Protein AF-A0A1C3NMT8-F1 (afdb_monomer)

Solvent-accessible surface area (backbone atoms only — not comparable to full-atom values): 3313 Å² total; per-residue (Å²): 105,75,45,54,52,24,47,51,53,16,58,76,44,49,80,60,20,78,39,88,91,36,65,35,40,59,49,25,58,54,34,59,50,60,52,48,74,86,54,32,66,67,54,50,50,41,55,51,46,24,74,75,68,73,50,86,78,125

Secondary structure (DSSP, 8-state):
-HHHHHHHHHHHTGGGGGSTTSHHHHHHHHHHHHHHHT--HHHHHHHHHHHHHS----

Mean predicted aligned error: 2.56 Å

Nearest PDB structures (foldseek):
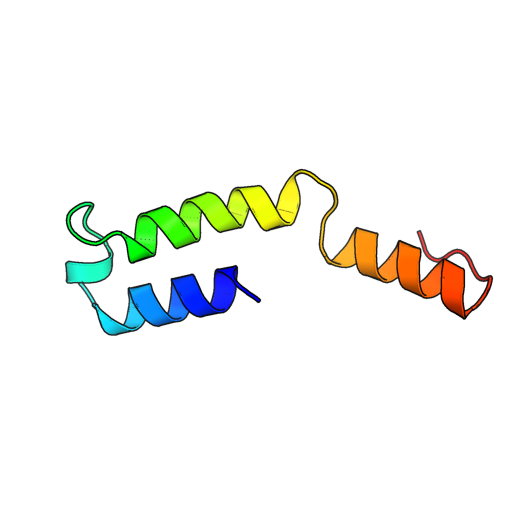  3sf6-assembly1_A  TM=9.706E-01  e=2.005E-04  Mycolicibacterium smegmatis MC2 155
  3swo-assembly1_D  TM=9.667E-01  e=2.287E-04  Mycolicibacterium smegmatis MC2 155
  3nf4-assembly1_A-2  TM=9.207E-01  e=2.303E-02  Mycolicibacterium thermoresistibile
  4l1f-assembly1_A  TM=9.373E-01  e=2.806E-02  Acidaminococcus fermentans DSM 20731
  5af7-assembly1_B  TM=8.773E-01  e=3.008E-01  Advenella mimigardefordensis DPN7

Foldseek 3Di:
DQLVVLVVVLVVCPPNSVDPVDCSVVSNVVVVCVCPDVHHPVRVVQVVVCVVPVDHDD

Organism: NCBI:txid56449

Sequence (58 aa):
MALDVARECRDLLGAAGITTEHVAIRHALNLESVITYEGTETVHQLVVGRALTGLNAF

pLDDT: mean 97.4, std 1.79, range [88.69, 98.62]

Radius of gyration: 15.92 Å; Cα contacts (8 Å, |Δi|>4): 45; chains: 1; bounding box: 31×15×44 Å

InterPro domains:
  IPR009075 Acyl-CoA dehydrogenase/oxidase, C-terminal [PF00441] (1-52)
  IPR036250 Acyl-CoA dehydrogenase-like, C-terminal [SSF47203] (1-56)
  IPR052033 Glutaryl-CoA dehydrogenase [PTHR42807] (2-58)

Structure (mmCIF, N/CA/C/O backbone):
data_AF-A0A1C3NMT8-F1
#
_entry.id   AF-A0A1C3NMT8-F1
#
loop_
_atom_site.group_PDB
_atom_site.id
_atom_site.type_symbol
_atom_site.label_atom_id
_atom_site.label_alt_id
_atom_site.label_comp_id
_atom_site.label_asym_id
_atom_site.label_entity_id
_atom_site.label_seq_id
_atom_site.pdbx_PDB_ins_code
_atom_site.Cartn_x
_atom_site.Cartn_y
_atom_site.Cartn_z
_atom_site.occupancy
_atom_site.B_iso_or_equiv
_atom_site.auth_seq_id
_atom_site.auth_comp_id
_atom_site.auth_asym_id
_atom_site.auth_atom_id
_atom_site.pdbx_PDB_model_num
ATOM 1 N N . MET A 1 1 ? 2.931 -5.883 2.440 1.00 88.69 1 MET A N 1
ATOM 2 C CA . MET A 1 1 ? 1.703 -5.330 1.815 1.00 88.69 1 MET A CA 1
ATOM 3 C C . MET A 1 1 ? 1.854 -5.296 0.296 1.00 88.69 1 MET A C 1
ATOM 5 O O . MET A 1 1 ? 2.979 -5.332 -0.182 1.00 88.69 1 MET A O 1
ATOM 9 N N . ALA A 1 2 ? 0.768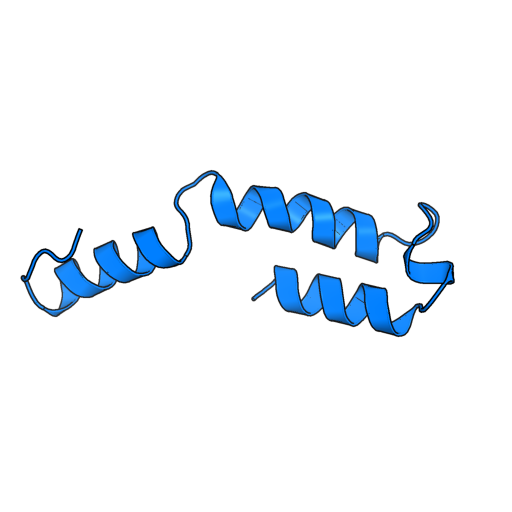 -5.194 -0.483 1.00 97.25 2 ALA A N 1
ATOM 10 C CA . ALA A 1 2 ? 0.872 -5.057 -1.948 1.00 97.25 2 ALA A CA 1
ATOM 11 C C . ALA A 1 2 ? 1.708 -3.829 -2.370 1.00 97.25 2 ALA A C 1
ATOM 13 O O . ALA A 1 2 ? 2.468 -3.898 -3.334 1.00 97.25 2 ALA A O 1
ATOM 14 N N . LEU A 1 3 ? 1.601 -2.726 -1.618 1.00 98.06 3 LEU A N 1
ATOM 15 C CA . LEU A 1 3 ? 2.394 -1.514 -1.826 1.00 98.06 3 LEU A CA 1
ATOM 16 C C . LEU A 1 3 ? 3.903 -1.764 -1.660 1.00 98.06 3 LEU A C 1
ATOM 18 O O . LEU A 1 3 ? 4.684 -1.271 -2.470 1.00 98.06 3 LEU A O 1
ATOM 22 N N . ASP A 1 4 ? 4.311 -2.566 -0.672 1.00 98.12 4 ASP A N 1
ATOM 23 C CA . ASP A 1 4 ? 5.726 -2.906 -0.453 1.00 98.12 4 ASP A CA 1
ATOM 24 C C . ASP A 1 4 ? 6.288 -3.695 -1.635 1.00 98.12 4 ASP A C 1
ATOM 26 O O . ASP A 1 4 ? 7.345 -3.355 -2.154 1.00 98.12 4 ASP A O 1
ATOM 30 N N . VAL A 1 5 ? 5.526 -4.671 -2.139 1.00 98.44 5 VAL A N 1
ATOM 31 C CA . VAL A 1 5 ? 5.915 -5.445 -3.327 1.00 98.44 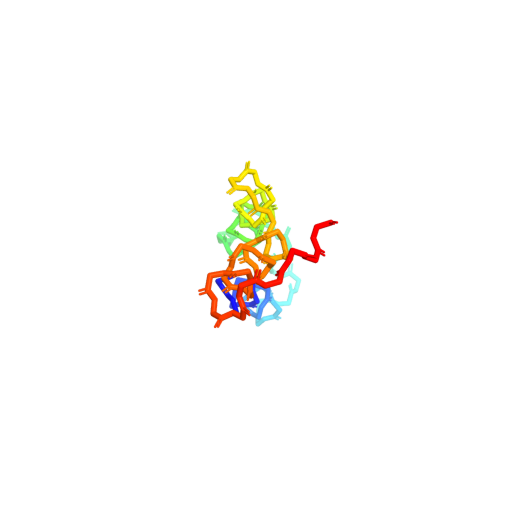5 VAL A CA 1
ATOM 32 C C . VAL A 1 5 ? 6.068 -4.531 -4.544 1.00 98.44 5 VAL A C 1
ATOM 34 O O . VAL A 1 5 ? 7.038 -4.642 -5.287 1.00 98.44 5 VAL A O 1
ATOM 37 N N . ALA A 1 6 ? 5.147 -3.586 -4.753 1.00 98.44 6 ALA A N 1
ATOM 38 C CA . ALA A 1 6 ? 5.256 -2.641 -5.863 1.00 98.44 6 ALA A CA 1
ATOM 39 C C . ALA A 1 6 ? 6.482 -1.716 -5.733 1.00 98.44 6 ALA A C 1
ATOM 41 O O . ALA A 1 6 ? 7.113 -1.396 -6.744 1.00 98.44 6 ALA A O 1
ATOM 42 N N . ARG A 1 7 ? 6.843 -1.316 -4.506 1.00 98.44 7 ARG A N 1
ATOM 43 C CA . ARG A 1 7 ? 8.060 -0.541 -4.217 1.00 98.44 7 ARG A CA 1
ATOM 44 C C . ARG A 1 7 ? 9.323 -1.361 -4.494 1.00 98.44 7 ARG A C 1
ATOM 46 O O . ARG A 1 7 ? 10.190 -0.879 -5.214 1.00 98.44 7 ARG A O 1
ATOM 53 N N . GLU A 1 8 ? 9.378 -2.614 -4.044 1.00 98.62 8 GLU A N 1
ATOM 54 C CA . GLU A 1 8 ? 10.481 -3.536 -4.347 1.00 98.62 8 GLU A CA 1
ATOM 55 C C . GLU A 1 8 ? 10.635 -3.758 -5.858 1.00 98.62 8 GLU A C 1
ATOM 57 O O . GLU A 1 8 ? 11.735 -3.643 -6.397 1.00 98.62 8 GLU A O 1
ATOM 62 N N . CYS A 1 9 ? 9.536 -3.993 -6.583 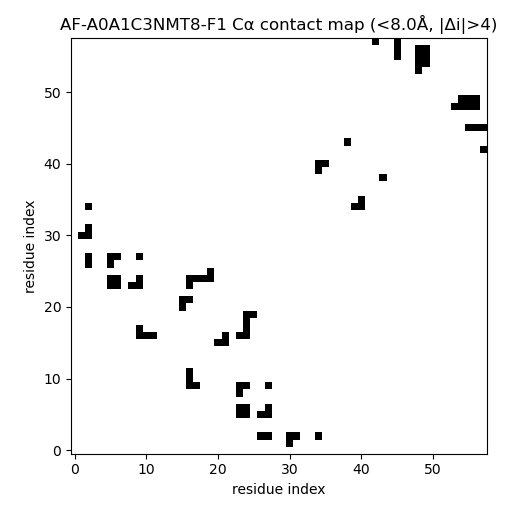1.00 98.38 9 CYS A N 1
ATOM 63 C CA . CYS A 1 9 ? 9.568 -4.107 -8.042 1.00 98.38 9 CYS A CA 1
ATOM 64 C C . CYS A 1 9 ? 10.089 -2.833 -8.719 1.00 98.38 9 CYS A C 1
ATOM 66 O O . CYS A 1 9 ? 10.807 -2.926 -9.714 1.00 98.38 9 CYS A O 1
ATOM 68 N N . AR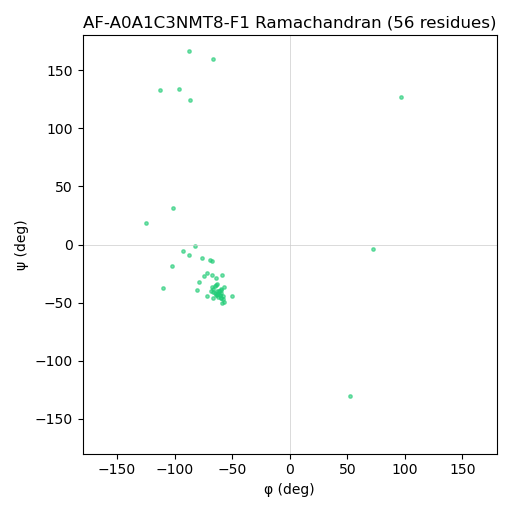G A 1 10 ? 9.732 -1.646 -8.209 1.00 98.44 10 ARG A N 1
ATOM 69 C CA . ARG A 1 10 ? 10.259 -0.380 -8.730 1.00 98.44 10 ARG A CA 1
ATOM 70 C C . ARG A 1 10 ? 11.763 -0.282 -8.495 1.00 98.44 10 ARG A C 1
ATOM 72 O O . ARG A 1 10 ? 12.479 0.152 -9.394 1.00 98.44 10 ARG A O 1
ATOM 79 N N . ASP A 1 11 ? 12.237 -0.688 -7.323 1.00 98.38 11 ASP A N 1
ATOM 80 C CA . ASP A 1 11 ? 13.654 -0.626 -6.961 1.00 98.38 11 ASP A CA 1
ATOM 81 C C . ASP A 1 11 ? 14.511 -1.585 -7.794 1.00 98.38 11 ASP A C 1
ATOM 83 O O . ASP A 1 11 ? 15.595 -1.202 -8.237 1.00 98.38 11 ASP A O 1
ATOM 87 N N . LEU A 1 12 ? 13.998 -2.777 -8.121 1.00 98.38 12 LEU A N 1
ATOM 88 C CA . LEU A 1 12 ? 14.666 -3.727 -9.023 1.00 98.38 12 LEU A CA 1
ATOM 89 C C . LEU A 1 12 ? 14.937 -3.156 -10.427 1.00 98.38 12 LEU A C 1
ATOM 91 O O . LEU A 1 12 ? 15.867 -3.596 -11.100 1.00 98.38 12 LEU A O 1
ATOM 95 N N . LEU A 1 13 ? 14.145 -2.179 -10.876 1.00 98.31 13 LEU A N 1
ATOM 96 C CA . LEU A 1 13 ? 14.296 -1.533 -12.184 1.00 98.31 13 LEU A CA 1
ATOM 97 C C . LEU A 1 13 ? 15.269 -0.340 -12.162 1.00 98.31 13 LEU A C 1
ATOM 99 O O . LEU A 1 13 ? 15.593 0.208 -13.220 1.00 98.31 13 LEU A O 1
ATOM 103 N N . GLY A 1 14 ? 15.728 0.100 -10.985 1.00 98.06 14 GLY A N 1
ATOM 10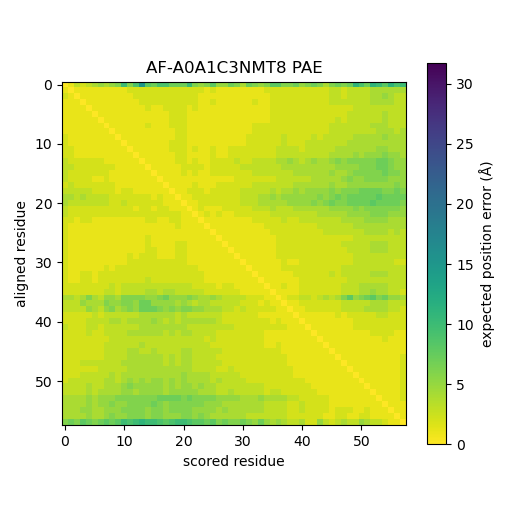4 C CA . GLY A 1 14 ? 16.613 1.257 -10.843 1.00 98.06 14 GLY A CA 1
ATOM 105 C C . GLY A 1 14 ? 16.066 2.508 -11.543 1.00 98.06 14 GLY A C 1
ATOM 106 O O . GLY A 1 14 ? 14.898 2.865 -11.390 1.00 98.06 14 GLY A O 1
ATOM 107 N N . ALA A 1 15 ? 16.899 3.171 -12.352 1.00 97.75 15 ALA A N 1
ATOM 108 C CA . ALA A 1 15 ? 16.501 4.370 -13.098 1.00 97.75 15 ALA A CA 1
ATOM 109 C C . ALA A 1 15 ? 15.403 4.104 -14.146 1.00 97.75 15 ALA A C 1
ATOM 111 O O . ALA A 1 15 ? 14.593 4.985 -14.416 1.00 97.75 15 ALA A O 1
ATOM 112 N N . ALA A 1 16 ? 15.315 2.894 -14.705 1.00 98.00 16 ALA A N 1
ATOM 113 C CA . ALA A 1 16 ? 14.203 2.549 -15.591 1.00 98.00 16 ALA A CA 1
ATOM 114 C C . ALA A 1 16 ? 12.874 2.490 -14.815 1.00 98.00 16 ALA A C 1
ATOM 116 O O . ALA A 1 16 ? 11.810 2.765 -15.359 1.00 98.00 16 ALA A O 1
ATOM 117 N N . GLY A 1 17 ? 12.931 2.210 -13.510 1.00 97.94 17 GLY A N 1
ATOM 118 C CA . GLY A 1 17 ? 11.766 2.135 -12.636 1.00 97.94 17 GLY A CA 1
ATOM 119 C C . GLY A 1 17 ? 11.057 3.465 -12.396 1.00 97.94 17 GLY A C 1
ATOM 120 O O . GLY A 1 17 ? 9.936 3.439 -11.903 1.00 97.94 17 GLY A O 1
ATOM 121 N N . ILE A 1 18 ? 11.660 4.613 -12.725 1.00 97.31 18 ILE A N 1
ATOM 122 C CA . ILE A 1 18 ? 11.007 5.928 -12.581 1.00 97.31 18 ILE A CA 1
ATOM 123 C C . ILE A 1 18 ? 10.279 6.393 -13.848 1.00 97.31 18 ILE A C 1
ATOM 125 O O . ILE A 1 18 ? 9.614 7.429 -13.822 1.00 97.31 18 ILE A O 1
ATOM 129 N N . THR A 1 19 ? 10.402 5.660 -14.956 1.00 96.94 19 THR A N 1
ATOM 130 C CA . THR A 1 19 ? 9.746 6.006 -16.221 1.00 96.94 19 THR A CA 1
ATOM 131 C C . THR A 1 19 ? 8.332 5.425 -16.284 1.00 96.94 19 THR A C 1
ATOM 133 O O . THR A 1 19 ? 7.949 4.552 -15.507 1.00 96.94 19 THR A O 1
ATOM 136 N N . THR A 1 20 ? 7.534 5.896 -17.243 1.00 95.62 20 THR A N 1
ATOM 137 C CA . THR A 1 20 ? 6.200 5.343 -17.527 1.00 95.62 20 THR A CA 1
ATOM 138 C C . THR A 1 20 ? 6.239 4.099 -18.419 1.00 95.62 20 THR A C 1
ATOM 140 O O . THR A 1 20 ? 5.190 3.515 -18.688 1.00 95.62 20 THR A O 1
ATOM 143 N N . GLU A 1 21 ? 7.425 3.672 -18.862 1.00 97.31 21 GLU A N 1
ATOM 144 C CA . GLU A 1 21 ? 7.617 2.489 -19.712 1.00 97.31 21 GLU A CA 1
ATOM 145 C C . GLU A 1 21 ? 7.446 1.188 -18.918 1.00 97.31 21 GLU A C 1
ATOM 147 O O . GLU A 1 21 ? 7.018 0.169 -19.461 1.00 97.31 21 GLU A O 1
ATOM 152 N N . HIS A 1 22 ? 7.717 1.234 -17.610 1.00 97.12 22 HIS A N 1
ATOM 153 C CA . HIS A 1 22 ? 7.541 0.110 -16.701 1.00 97.12 22 HIS A CA 1
ATOM 154 C C . HIS A 1 22 ? 6.425 0.381 -15.692 1.00 97.12 22 HIS A C 1
ATOM 156 O O . HIS A 1 22 ? 6.349 1.420 -15.041 1.00 97.12 22 HIS A O 1
ATOM 162 N N . VAL A 1 23 ? 5.544 -0.602 -15.512 1.00 97.75 23 VAL A N 1
ATOM 163 C CA . VAL A 1 23 ? 4.299 -0.419 -14.749 1.00 97.75 23 VAL A CA 1
ATOM 164 C C . VAL A 1 23 ? 4.481 -0.392 -13.229 1.00 97.75 23 VAL A C 1
ATOM 166 O O . VAL A 1 23 ? 3.536 -0.036 -12.526 1.00 97.75 23 VAL A O 1
ATOM 169 N N . ALA A 1 24 ? 5.660 -0.754 -12.712 1.00 98.12 24 ALA A N 1
ATOM 170 C CA . ALA A 1 24 ? 5.907 -0.887 -11.275 1.00 98.12 24 ALA A CA 1
ATOM 171 C C . ALA A 1 24 ? 5.633 0.420 -10.515 1.00 98.12 24 ALA A C 1
ATOM 173 O O . ALA A 1 24 ? 4.889 0.413 -9.536 1.00 98.12 24 ALA A O 1
ATOM 174 N N . ILE A 1 25 ? 6.135 1.556 -11.014 1.00 98.25 25 ILE A N 1
ATOM 175 C CA . ILE A 1 25 ? 5.899 2.855 -10.372 1.00 98.25 25 ILE A CA 1
ATOM 176 C C . ILE A 1 25 ? 4.436 3.286 -10.442 1.00 98.25 25 ILE A C 1
ATOM 178 O O . ILE A 1 25 ? 3.896 3.775 -9.454 1.00 98.25 25 ILE A O 1
ATOM 182 N N . ARG A 1 26 ? 3.748 3.027 -11.560 1.00 98.44 26 ARG A N 1
ATOM 183 C CA . ARG A 1 26 ? 2.305 3.284 -11.674 1.00 98.44 26 ARG A CA 1
ATOM 184 C C . ARG A 1 26 ? 1.519 2.462 -10.651 1.00 98.44 26 ARG A C 1
ATOM 186 O O . ARG A 1 26 ? 0.611 2.987 -10.019 1.00 98.44 26 ARG A O 1
ATOM 193 N N . HIS A 1 27 ? 1.858 1.185 -10.475 1.00 98.44 27 HIS A N 1
ATOM 194 C CA . HIS A 1 27 ? 1.199 0.343 -9.479 1.00 98.44 27 HIS A CA 1
ATOM 195 C C . HIS A 1 27 ? 1.498 0.792 -8.050 1.00 98.44 27 HIS A C 1
ATOM 197 O O . HIS A 1 27 ? 0.563 0.840 -7.258 1.00 98.44 27 HIS A O 1
ATOM 203 N N . ALA A 1 28 ? 2.734 1.189 -7.736 1.00 98.25 28 ALA A N 1
ATOM 204 C CA . ALA A 1 28 ? 3.061 1.759 -6.431 1.00 98.25 28 ALA A CA 1
ATOM 205 C C . ALA A 1 28 ? 2.195 2.997 -6.138 1.00 98.25 28 ALA A C 1
ATOM 207 O O . ALA A 1 28 ? 1.527 3.035 -5.112 1.00 98.25 28 ALA A O 1
ATOM 208 N N . LEU A 1 29 ? 2.105 3.946 -7.078 1.00 98.00 29 LEU A N 1
ATOM 209 C CA . LEU A 1 29 ? 1.285 5.155 -6.924 1.00 98.00 29 LEU A CA 1
ATOM 210 C C . LEU A 1 29 ? -0.212 4.848 -6.773 1.00 98.00 29 LEU A C 1
ATOM 212 O O . LEU A 1 29 ? -0.878 5.425 -5.916 1.00 98.00 29 LEU A O 1
ATOM 216 N N . ASN A 1 30 ? -0.745 3.912 -7.560 1.00 98.25 30 ASN A N 1
ATOM 217 C CA . ASN A 1 30 ? -2.136 3.483 -7.407 1.00 98.25 30 ASN A CA 1
ATOM 218 C C . ASN A 1 30 ? -2.376 2.870 -6.017 1.00 98.25 30 ASN A C 1
ATOM 220 O O . ASN A 1 30 ? -3.406 3.123 -5.395 1.00 98.25 30 ASN A O 1
ATOM 224 N N . LEU A 1 31 ? -1.422 2.084 -5.512 1.00 98.31 31 LEU A N 1
ATOM 225 C CA . LEU A 1 31 ? -1.529 1.418 -4.216 1.00 98.31 31 LEU A CA 1
ATOM 226 C C . LEU A 1 31 ? -1.404 2.380 -3.022 1.00 98.31 31 LEU A C 1
ATOM 228 O O . LEU A 1 31 ? -1.990 2.091 -1.982 1.00 98.31 31 LEU A O 1
ATOM 232 N N . GLU A 1 32 ? -0.749 3.537 -3.172 1.00 97.69 32 GLU A N 1
ATOM 233 C CA . GLU A 1 32 ? -0.784 4.623 -2.167 1.00 97.69 32 GLU A CA 1
ATOM 234 C C . GLU A 1 32 ? -2.201 5.189 -1.981 1.00 97.69 32 GLU A C 1
ATOM 236 O O . GLU A 1 32 ? -2.609 5.568 -0.883 1.00 97.69 32 GLU A O 1
ATOM 241 N N . SER A 1 33 ? -2.996 5.225 -3.053 1.00 97.62 33 SER A N 1
ATOM 242 C CA . SER A 1 33 ? -4.412 5.579 -2.927 1.00 97.62 33 SER A CA 1
ATOM 243 C C . SER A 1 33 ? -5.189 4.443 -2.262 1.00 97.62 33 SER A C 1
ATOM 245 O O . SER A 1 33 ? -5.957 4.682 -1.335 1.00 97.62 33 SER A O 1
ATOM 247 N N . VAL A 1 34 ? -4.943 3.191 -2.670 1.00 97.50 34 VAL A N 1
ATOM 248 C CA . VAL A 1 34 ? -5.650 2.014 -2.130 1.00 97.50 34 VAL A CA 1
ATOM 249 C C . VAL A 1 34 ? -5.464 1.855 -0.620 1.00 97.50 34 VAL A C 1
ATOM 251 O O . VAL A 1 34 ? -6.431 1.567 0.077 1.00 97.50 34 VAL A O 1
ATOM 254 N N . ILE A 1 35 ? -4.256 2.074 -0.097 1.00 96.50 35 ILE A N 1
ATOM 255 C CA . ILE A 1 35 ? -3.971 1.927 1.341 1.00 96.50 35 ILE A CA 1
ATOM 256 C C . ILE A 1 35 ? -4.650 3.003 2.212 1.00 96.50 35 ILE A C 1
ATOM 258 O O . ILE A 1 35 ? -4.689 2.862 3.433 1.00 96.50 35 ILE A O 1
ATOM 262 N N . THR A 1 36 ? -5.182 4.076 1.615 1.00 95.50 36 THR A N 1
ATOM 263 C CA . THR A 1 36 ? -5.758 5.207 2.360 1.00 95.50 36 THR A CA 1
ATOM 264 C C . THR A 1 36 ? -7.278 5.321 2.256 1.00 95.50 36 THR A C 1
ATOM 266 O O . THR A 1 36 ? -7.910 5.690 3.246 1.00 95.50 36 THR A O 1
ATOM 269 N N . TYR A 1 37 ? -7.882 5.031 1.100 1.00 93.81 37 TYR A N 1
ATOM 270 C CA . TYR A 1 37 ? -9.235 5.530 0.813 1.00 93.81 37 TYR A CA 1
ATOM 271 C C . TYR A 1 37 ? -10.400 4.763 1.472 1.00 93.81 37 TYR A C 1
ATOM 273 O O . TYR A 1 37 ? -11.383 5.398 1.839 1.00 93.81 37 TYR A O 1
ATOM 281 N N . GLU A 1 38 ? -10.298 3.447 1.692 1.00 95.56 38 GLU A N 1
ATOM 282 C CA . GLU A 1 38 ? -11.364 2.627 2.326 1.00 95.56 38 GLU A CA 1
ATOM 283 C C . GLU A 1 38 ? -11.074 2.332 3.802 1.00 95.56 38 GLU A C 1
ATOM 285 O O . GLU A 1 38 ? -11.411 1.274 4.325 1.00 95.56 38 GLU A O 1
ATOM 290 N N . GLY A 1 39 ? -10.401 3.262 4.477 1.00 94.81 39 GLY A N 1
ATOM 291 C CA . GLY A 1 39 ? -9.874 3.053 5.819 1.00 94.81 39 GLY A CA 1
ATOM 292 C C . GLY A 1 39 ? -8.403 2.660 5.779 1.00 94.81 39 GLY A C 1
ATOM 293 O O . GLY A 1 39 ? -7.986 1.726 5.092 1.00 94.81 39 GLY A O 1
ATOM 294 N N . THR A 1 40 ? -7.601 3.400 6.541 1.00 96.81 40 THR A N 1
ATOM 295 C CA . THR A 1 40 ? -6.168 3.136 6.644 1.00 96.81 40 THR A CA 1
ATOM 296 C C . THR A 1 40 ? -5.913 1.801 7.334 1.00 96.81 40 THR A C 1
ATOM 298 O O . THR A 1 40 ? -6.746 1.294 8.089 1.00 96.81 40 THR A O 1
ATOM 301 N N . GLU A 1 41 ? -4.721 1.246 7.127 1.00 96.00 41 GLU A N 1
ATOM 302 C CA . GLU A 1 41 ? -4.271 0.055 7.852 1.00 96.00 41 GLU A CA 1
ATOM 303 C C . GLU A 1 41 ? -4.454 0.210 9.371 1.00 96.00 41 GLU A C 1
ATOM 305 O O . GLU A 1 41 ? -4.995 -0.679 10.024 1.00 96.00 41 GLU A O 1
ATOM 310 N N . THR A 1 42 ? -4.093 1.370 9.926 1.00 96.81 42 THR A N 1
ATOM 311 C CA . THR A 1 42 ? -4.251 1.666 11.356 1.00 96.81 42 THR A CA 1
ATOM 312 C C . THR A 1 42 ? -5.715 1.643 11.789 1.00 96.81 42 THR A C 1
ATOM 314 O O . THR A 1 42 ? -6.041 1.034 12.804 1.00 96.81 42 THR A O 1
ATOM 317 N N . VAL A 1 43 ? -6.618 2.256 11.015 1.00 97.88 43 VAL A N 1
ATOM 318 C CA . VAL A 1 43 ? -8.059 2.225 11.311 1.00 97.88 43 VAL A CA 1
ATOM 319 C C . VAL A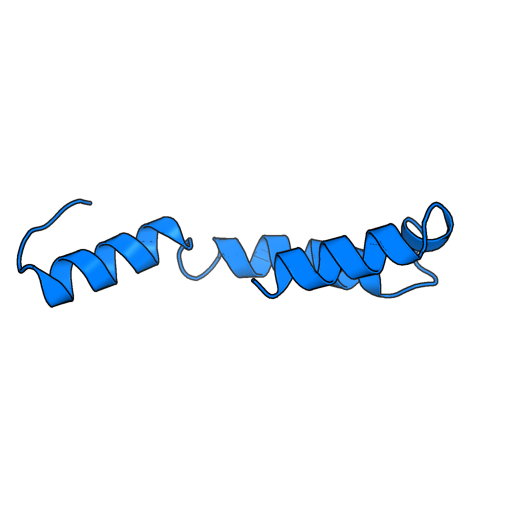 1 43 ? -8.567 0.785 11.327 1.00 97.88 43 VAL A C 1
ATOM 321 O O . VAL A 1 43 ? -9.240 0.384 12.275 1.00 97.88 43 VAL A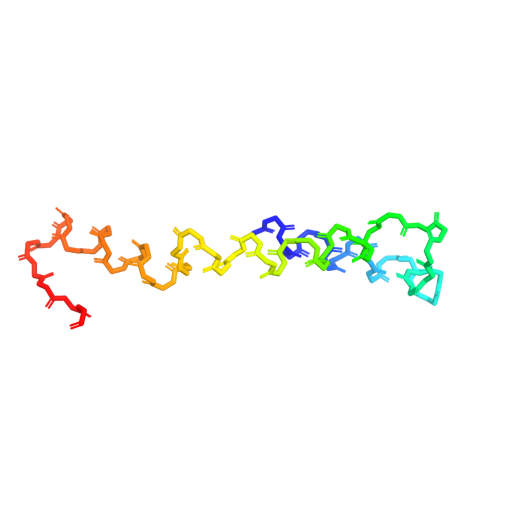 O 1
ATOM 324 N N . HIS A 1 44 ? -8.195 -0.026 10.337 1.00 97.56 44 HIS A N 1
ATOM 325 C CA . HIS A 1 44 ? -8.583 -1.435 10.295 1.00 97.56 44 HIS A CA 1
ATOM 326 C C . HIS A 1 44 ? -8.015 -2.246 11.466 1.00 97.56 44 HIS A C 1
ATOM 328 O O . HIS A 1 44 ? -8.738 -3.057 12.050 1.00 97.56 44 HIS A O 1
ATOM 334 N N . GLN A 1 45 ? -6.766 -2.001 11.866 1.00 97.94 45 GLN A N 1
ATOM 335 C CA . GLN A 1 45 ? -6.173 -2.626 13.051 1.00 97.94 45 GLN A CA 1
ATOM 336 C C . GLN A 1 45 ? -6.963 -2.291 14.324 1.00 97.94 45 GLN A C 1
ATOM 338 O O . GLN A 1 45 ? -7.194 -3.180 15.143 1.00 97.94 45 GLN A O 1
ATOM 343 N N . LEU A 1 46 ? -7.448 -1.054 14.472 1.00 98.44 46 LEU A N 1
ATOM 344 C CA . LEU A 1 46 ? -8.293 -0.651 15.601 1.00 98.44 46 LEU A CA 1
ATOM 345 C C . LEU A 1 46 ? -9.677 -1.316 15.568 1.00 98.44 46 LEU A C 1
ATOM 347 O O . LEU A 1 46 ? -10.158 -1.762 16.613 1.00 98.44 46 LEU A O 1
ATOM 351 N N . VAL A 1 47 ? -10.300 -1.456 14.388 1.00 98.25 47 VAL A N 1
ATOM 352 C CA . VAL A 1 47 ? -11.563 -2.210 14.234 1.00 98.25 47 VAL A CA 1
ATOM 353 C C . VAL A 1 47 ? -11.382 -3.657 14.696 1.00 98.25 47 VAL A C 1
ATOM 355 O O . VAL A 1 47 ? -12.159 -4.148 15.518 1.00 98.25 47 VAL A O 1
ATOM 358 N N . VAL A 1 48 ? -10.343 -4.333 14.198 1.00 98.44 48 VAL A N 1
ATOM 359 C CA . VAL A 1 48 ? -10.038 -5.723 14.566 1.00 98.44 48 VAL A CA 1
ATOM 360 C C . VAL A 1 48 ? -9.701 -5.824 16.055 1.00 98.44 48 VAL A C 1
ATOM 362 O O . VAL A 1 48 ? -10.225 -6.698 16.743 1.00 98.44 48 VAL A O 1
ATOM 365 N N . GLY A 1 49 ? -8.898 -4.900 16.586 1.00 98.56 49 GLY A N 1
ATOM 366 C CA . GLY A 1 49 ? -8.545 -4.847 18.004 1.00 98.56 49 GLY A CA 1
ATOM 367 C C . GLY A 1 49 ? -9.770 -4.731 18.910 1.00 98.56 49 GLY A C 1
ATOM 368 O O . GLY A 1 49 ? -9.891 -5.477 19.884 1.00 98.56 49 GLY A O 1
ATOM 369 N N . ARG A 1 50 ? -10.731 -3.872 18.556 1.00 98.56 50 ARG A N 1
ATOM 370 C CA . ARG A 1 50 ? -12.003 -3.760 19.279 1.00 98.56 50 ARG A CA 1
ATOM 371 C C . ARG A 1 50 ? -12.819 -5.048 19.208 1.00 98.56 50 ARG A C 1
ATOM 373 O O . ARG A 1 50 ? -13.378 -5.456 20.222 1.00 98.56 50 ARG A O 1
ATOM 380 N N . ALA A 1 51 ? -12.886 -5.692 18.043 1.00 98.44 51 ALA A N 1
ATOM 381 C CA . ALA A 1 51 ? -13.619 -6.946 17.875 1.00 98.44 51 ALA A CA 1
ATOM 382 C C . ALA A 1 51 ? -13.026 -8.095 18.712 1.00 98.44 51 ALA A C 1
ATOM 384 O O . ALA A 1 51 ? -13.774 -8.918 19.232 1.00 98.44 51 ALA A O 1
ATOM 385 N N . LEU A 1 52 ? -11.699 -8.135 18.873 1.00 98.56 52 LEU A N 1
ATOM 386 C CA . LEU A 1 52 ? -11.005 -9.168 19.649 1.00 98.56 52 LEU A CA 1
ATOM 387 C C . LEU A 1 52 ? -11.027 -8.912 21.160 1.00 98.56 52 LEU A C 1
ATOM 389 O O . LEU A 1 52 ? -11.143 -9.853 21.940 1.00 98.56 52 LEU A O 1
ATOM 393 N N . THR A 1 53 ? -10.879 -7.654 21.580 1.00 98.56 53 THR A N 1
ATOM 394 C CA . THR A 1 53 ? -10.680 -7.300 22.999 1.00 98.56 53 THR A CA 1
ATOM 395 C C . THR A 1 53 ? -11.933 -6.766 23.687 1.00 98.56 53 THR A C 1
ATOM 397 O O . THR A 1 53 ? -11.985 -6.716 24.912 1.00 98.56 53 THR A O 1
ATOM 400 N N . GLY A 1 54 ? -12.932 -6.313 22.924 1.00 98.31 54 GLY A N 1
ATOM 401 C CA . GLY A 1 54 ? -14.084 -5.571 23.440 1.00 98.31 54 GLY A CA 1
ATOM 402 C C . GLY A 1 54 ? -13.769 -4.131 23.868 1.00 98.31 54 GLY A C 1
ATOM 403 O O . GLY A 1 54 ? -14.687 -3.393 24.223 1.00 98.31 54 GLY A O 1
ATOM 404 N N . LEU A 1 55 ? -12.502 -3.706 23.814 1.00 98.38 55 LEU A N 1
ATOM 405 C CA . LEU A 1 55 ? -12.060 -2.372 24.215 1.00 98.38 55 LEU A CA 1
ATOM 406 C C . LEU A 1 55 ? -11.956 -1.453 22.997 1.00 98.38 55 LEU A C 1
ATOM 408 O O . LEU A 1 55 ? -11.409 -1.821 21.960 1.00 98.38 55 LEU A O 1
ATOM 412 N N . ASN A 1 56 ? -12.487 -0.239 23.122 1.00 97.31 56 ASN A N 1
ATOM 413 C CA . ASN A 1 56 ? -12.390 0.764 22.069 1.00 97.31 56 ASN A CA 1
ATOM 414 C C . ASN A 1 56 ? -11.078 1.553 22.202 1.00 97.31 56 ASN A C 1
ATOM 416 O O . ASN A 1 56 ? -10.839 2.137 23.255 1.00 97.31 56 ASN A O 1
ATOM 420 N N . ALA A 1 57 ? -10.270 1.584 21.140 1.00 96.88 57 ALA A N 1
ATOM 421 C CA . ALA A 1 57 ? -8.979 2.284 21.090 1.00 96.88 57 ALA A CA 1
ATOM 422 C C . ALA A 1 57 ? -8.876 3.285 19.918 1.00 96.88 57 ALA A C 1
ATOM 424 O O . ALA A 1 57 ? -7.772 3.654 19.522 1.00 96.88 57 ALA A O 1
ATOM 425 N N . PHE A 1 58 ? -10.026 3.671 19.352 1.00 90.62 58 PHE A N 1
ATOM 426 C CA . PHE A 1 58 ? -10.152 4.788 18.412 1.00 90.62 58 PHE A CA 1
ATOM 427 C C . PHE A 1 58 ? -9.912 6.140 19.082 1.00 90.62 58 PHE A C 1
ATOM 429 O O . PHE A 1 58 ? -10.329 6.285 20.255 1.00 90.62 58 PHE A O 1
#

=== Feature glossary ===
Feature key, reading from the visual/contextual features back to the raw sequence:

Rendered structure images. Six rendered views show the 3D structure from the faces of a cube — i.e. along ±x, ±y, ±z. Rendering representation is drawn randomly per protein from cartoon (secondary-structure ribbons), sticks (backbone bonds), or molecular surface; coloring is either N→C rainbow (blue at the N-terminus through red at the C-terminus) or one color per chain.

Contact-map, Ramachandran, and PAE plots. The contact map is a binary N×N matrix image: pixel (i, j) is dark where Cα_i and Cα_j are within 8 Å and |i−j|>4. Because the |i−j|>4 filter removes local helical contac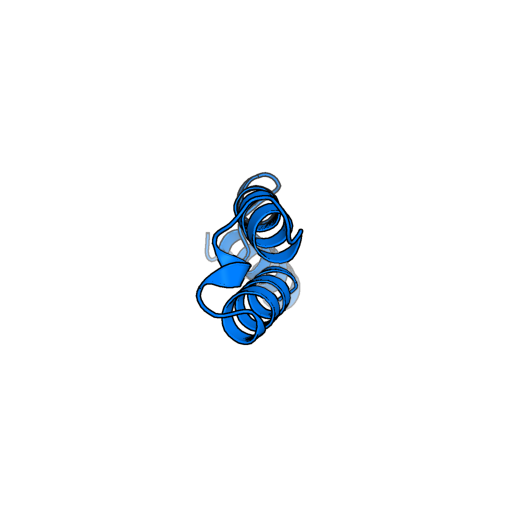ts, off-diagonal stripes parallel to the main diagonal indicate parallel β-sheets; stripes perpendicular to it indicate antiparallel β-sheets. The Ramachandran plot scatters every residue's (φ, ψ) pair against the sterically allowed regions. The PAE heatmap renders the predicted-aligned-error matrix.

InterPro / GO / CATH / organism. Database cross-references. InterPro integrates a dozen domain/family signature databases into unified entries with residue-range hits. GO terms attach function/process/location labels with evidence codes. CATH codes position the fold in a four-level structural taxonomy. Organism is the NCBI-taxonomy species name.

Nearest PDB structures. The Foldseek neighbor list gives the closest experimentally determined structures in the PDB, ranked by structural alignment. TM-score near 1 means near-identical fold; near 0.3 means only rough topology match. This is how one finds what a novel AlphaFold prediction most resembles in the solved-structure universe.

Predicted aligned error. PAE(i, j) answers: if I align the predicted and true structures on residue i, how far off (in Å) do I expect residue j to be? A block-diagonal PAE matrix with low values on the blocks and high values off-diagonal is the signature of a multi-domain protein with confidently predicted domains but uncertain inter-domain orientation.

Solvent-accessible surface area. Accessible surface area quantifies burial. A residue with SASA near zero is packed into the hydrophobic core; one with SASA >100 Å² sits on the surface. Computed here via the Shrake–Rupley numerical algorithm with a 1.4 Å probe.

B-factor. B-factor (Debye–Waller factor) reflects atomic displacement in the crystal lattice. It is an experimental observable (units Å²), not a prediction; low values mean the atom is pinned down, high values mean it moves or is heterogeneous across the crystal.

pLDDT. For AlphaFold models, the B-factor field carries pLDDT — the model's own estimate of local accuracy on a 0–100 scale. Regions with pLDDT<50 should be treated as essentially unmodeled; they often correspond to intrinsically disordered segments.

Backbone torsions (φ/ψ). φ (phi) and ψ (psi) are the two rotatable backbone dihedrals per residue: φ is the C(i-1)–N–Cα–C torsion, ψ is the N–Cα–C–N(i+1) torsion, both in degrees on (−180°, 180°]. α-helical residues cluster near (−60°, −45°); β-strand residues near (−120°, +130°). A Ramachandran plot is simply a scatter of (φ, ψ) for every residue.

Radius of gyration, Cα contacts, bounding box. Radius of gyration (Rg) is the root-mean-square distance of Cα atoms from their centroid — a single number for overall size and compactness. A globular domain of N residues has Rg ≈ 2.2·N^0.38 Å; an extended or disordered chain has a much larger Rg. The Cα contact count is the number of residue pairs whose Cα atoms are within 8 Å and are more than four positions apart in sequence — a standard proxy for tertiary packing density. The bounding box is the smallest axis-aligned box enclosing all Cα atoms.

Secondary structure (3-state, P-SEA). Three-state secondary structure (P-SEA) collapses the eight DSSP classes into helix (a), strand (b), and coil (c). P-SEA assigns these from Cα geometry alone — distances and angles — without requiring backbone oxygens, so it works on any Cα trace.

Secondary structure (8-state, DSSP). DSSP 8-state secondary structure assigns each residue one of H (α-helix), G (3₁₀-helix), I (π-helix), E (extended β-strand), B (isolated β-bridge), T (hydrogen-bonded turn), S (bend), or '-' (coil). The assignment is computed from backbone hydrogen-bond geometry via the Kabsch–Sander algorithm.

Foldseek 3Di. A 3Di character summarizes, for each residue, the relative orientation of the Cα frame of its nearest spatial neighbor. Because it encodes fold topology rather than chemistry, 3Di alignments detect remote structural similarity that sequence alignment misses.

mmCIF coordinates. The mmCIF block holds the 3D Cartesian coordinates of each backbone atom (N, Cα, C, O) in ångströms. mmCIF is the PDB's canonical archive format — a tagged-loop text representation of the atomic model.

Sequence. Sequence gives the chain of amino acids in standard one-letter code (A=alanine, C=cysteine, …, Y=tyrosine), read N→C. It is the only feature that is directly encoded by the gene; all structural features are derived from the folded form of this sequence.